Protein AF-A0A3D2FLG4-F1 (afdb_monomer)

Secondary structure (DSSP, 8-state):
-EEEEEEEEEEEEE-TTSS-TTPEEEEEEEEEE-----TTPPPPPSSTTHHHHHHHHHT--

Foldseek 3Di:
DDKDKDKDWDPVDADPVDPDRPHTDIDIDMDDDDDDDDVPDDDDDPDDPCVVVVCVVVPPD

pLDDT: mean 79.56, std 9.37, range [43.12, 90.38]

Mean predicted aligned error: 8.88 Å

Sequence (61 aa):
MGTSNYHWVDQDRLEWFTENPNDNRQMMVQIWYPGEKIKKAKRSSYLDRLDIRAETIGVCR

Structure (mmCIF, N/CA/C/O backbone):
data_AF-A0A3D2FLG4-F1
#
_entry.id   AF-A0A3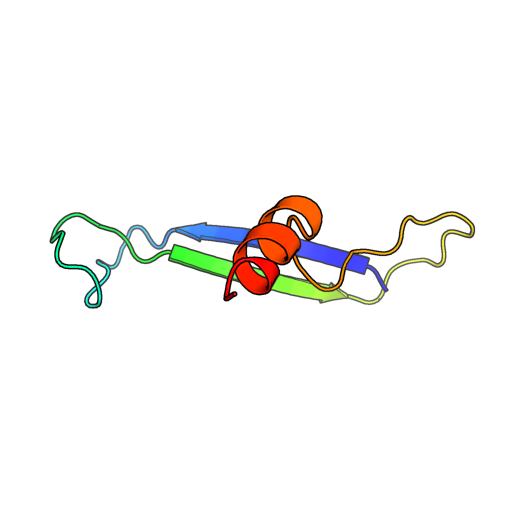D2FLG4-F1
#
loop_
_atom_site.group_PDB
_atom_site.id
_atom_site.type_symbol
_atom_site.label_atom_id
_atom_site.label_alt_id
_atom_site.label_comp_id
_atom_site.label_asym_id
_atom_site.label_entity_id
_atom_site.label_seq_id
_atom_site.pdbx_PDB_ins_code
_atom_site.Cartn_x
_atom_site.Cartn_y
_atom_site.Cartn_z
_atom_site.occupancy
_atom_site.B_iso_or_equiv
_atom_site.auth_seq_id
_atom_site.auth_comp_id
_atom_site.auth_asym_id
_atom_site.auth_atom_id
_atom_site.pdbx_PDB_model_num
ATOM 1 N N . MET A 1 1 ? 10.358 4.749 -16.819 1.00 72.56 1 MET A N 1
ATOM 2 C CA . MET A 1 1 ? 9.410 5.026 -15.722 1.00 72.56 1 MET A CA 1
ATOM 3 C C . MET A 1 1 ? 9.561 3.906 -14.717 1.00 72.56 1 MET A C 1
ATOM 5 O O . MET A 1 1 ? 9.427 2.753 -15.114 1.00 72.56 1 MET A O 1
ATOM 9 N N . GLY A 1 2 ? 9.944 4.235 -13.489 1.00 79.69 2 GLY A N 1
ATOM 10 C CA . GLY A 1 2 ? 9.952 3.305 -12.364 1.00 79.69 2 GLY A CA 1
ATOM 11 C C . GLY A 1 2 ? 8.610 3.351 -11.637 1.00 79.69 2 GLY A C 1
ATOM 12 O O . GLY A 1 2 ? 7.904 4.359 -11.704 1.00 79.69 2 GLY A O 1
ATOM 13 N N . THR A 1 3 ? 8.258 2.257 -10.969 1.00 82.62 3 THR A N 1
ATOM 14 C CA . THR A 1 3 ? 7.091 2.182 -10.089 1.00 82.62 3 THR A CA 1
ATOM 15 C C . THR A 1 3 ? 7.491 1.504 -8.795 1.00 82.62 3 THR A C 1
ATOM 17 O O . THR A 1 3 ? 8.181 0.486 -8.839 1.00 82.62 3 THR A O 1
ATOM 20 N N . SER A 1 4 ? 6.996 2.032 -7.680 1.00 83.62 4 SER A N 1
ATOM 21 C CA . SER A 1 4 ? 7.111 1.405 -6.365 1.00 83.62 4 SER A CA 1
ATOM 22 C C . SER A 1 4 ? 5.743 1.369 -5.694 1.00 83.62 4 SER A C 1
ATOM 24 O O . SER A 1 4 ? 5.003 2.352 -5.749 1.00 83.62 4 SER A O 1
ATOM 26 N N . ASN A 1 5 ? 5.419 0.234 -5.076 1.00 86.38 5 ASN A N 1
ATOM 27 C CA . ASN A 1 5 ? 4.205 0.046 -4.288 1.00 86.38 5 ASN A CA 1
ATOM 28 C C . ASN A 1 5 ? 4.568 0.071 -2.806 1.00 86.38 5 ASN A C 1
ATOM 30 O O . ASN A 1 5 ? 5.517 -0.599 -2.398 1.00 86.38 5 ASN A O 1
ATOM 34 N N . TYR A 1 6 ? 3.796 0.805 -2.015 1.00 87.56 6 TYR A N 1
ATOM 35 C CA . TYR A 1 6 ? 3.971 0.911 -0.576 1.00 87.56 6 TYR A CA 1
ATOM 36 C C . TYR A 1 6 ? 2.677 0.547 0.142 1.00 87.56 6 TYR A C 1
ATOM 38 O O . TYR A 1 6 ? 1.585 0.912 -0.297 1.00 87.56 6 TYR A O 1
ATOM 46 N N . HIS A 1 7 ? 2.831 -0.159 1.259 1.00 90.31 7 HIS A N 1
ATOM 47 C CA . HIS A 1 7 ? 1.773 -0.421 2.225 1.00 90.31 7 HIS A CA 1
ATOM 48 C C . HIS A 1 7 ? 2.067 0.414 3.463 1.00 90.31 7 HIS A C 1
ATOM 50 O O . HIS A 1 7 ? 3.098 0.232 4.109 1.00 90.31 7 HIS A O 1
ATOM 56 N N . TRP A 1 8 ? 1.196 1.375 3.743 1.00 90.38 8 TRP A N 1
ATOM 57 C CA . TRP A 1 8 ? 1.298 2.240 4.909 1.00 90.38 8 TRP A CA 1
ATOM 58 C C . TRP A 1 8 ? 0.201 1.894 5.900 1.00 90.38 8 TRP A C 1
ATOM 60 O O . TRP A 1 8 ? -0.950 1.688 5.517 1.00 90.38 8 TRP A O 1
ATOM 70 N N . VAL A 1 9 ? 0.575 1.864 7.174 1.00 87.19 9 VAL A N 1
ATOM 71 C CA . VAL A 1 9 ? -0.342 1.700 8.298 1.00 87.19 9 VAL A CA 1
ATOM 72 C C . VAL A 1 9 ? -0.223 2.959 9.140 1.00 87.19 9 VAL A C 1
ATOM 74 O O . VAL A 1 9 ? 0.855 3.270 9.644 1.00 87.19 9 VAL A O 1
ATOM 77 N N . ASP A 1 10 ? -1.315 3.706 9.235 1.00 85.88 10 ASP A N 1
ATOM 78 C CA . ASP A 1 10 ? -1.419 4.870 10.104 1.00 85.88 10 ASP A CA 1
ATOM 79 C C . ASP A 1 10 ? -1.676 4.369 11.528 1.00 85.88 10 ASP A C 1
ATOM 81 O O . ASP A 1 10 ? -2.718 3.782 11.805 1.00 85.88 10 ASP A O 1
ATOM 85 N N . GLN A 1 11 ? -0.688 4.519 12.412 1.00 84.44 11 GLN A N 1
ATOM 86 C CA . GLN A 1 11 ? -0.792 4.042 13.794 1.00 84.44 11 GLN A CA 1
ATOM 87 C C . GLN A 1 11 ? -1.552 5.005 14.710 1.00 84.44 11 GLN A C 1
ATOM 89 O O . GLN A 1 11 ? -1.983 4.594 15.784 1.00 84.44 11 GLN A O 1
ATOM 94 N N . ASP A 1 12 ? -1.737 6.253 14.281 1.00 84.94 12 ASP A N 1
ATOM 95 C CA . ASP A 1 12 ? -2.337 7.309 15.094 1.00 84.94 12 ASP A CA 1
ATOM 96 C C . ASP A 1 12 ? -3.863 7.351 14.938 1.00 84.94 12 ASP A C 1
ATOM 98 O O . ASP A 1 12 ? -4.561 7.957 15.755 1.00 84.94 12 ASP A O 1
ATOM 102 N N . ARG A 1 13 ? -4.402 6.734 13.876 1.00 85.56 13 ARG A N 1
ATOM 103 C CA . ARG A 1 13 ? -5.827 6.796 13.532 1.00 85.56 13 ARG A CA 1
ATOM 104 C C . ARG A 1 13 ? -6.441 5.423 13.278 1.00 85.56 13 ARG A C 1
ATOM 106 O O . ARG A 1 13 ? -5.961 4.638 12.460 1.00 85.56 13 ARG A O 1
ATOM 113 N N . LEU A 1 14 ? -7.585 5.209 13.921 1.00 84.56 14 LEU A N 1
ATOM 114 C CA . LEU A 1 14 ? -8.424 4.027 13.742 1.00 84.56 14 LEU A CA 1
ATOM 115 C C . LEU A 1 14 ? -9.207 4.077 12.420 1.00 84.56 14 LEU A C 1
ATOM 117 O O . LEU A 1 14 ? -9.568 5.152 11.927 1.00 84.56 14 LEU A O 1
ATOM 121 N N . GLU A 1 15 ? -9.480 2.903 11.853 1.00 82.94 15 GLU A N 1
ATOM 122 C CA . GLU A 1 15 ? -10.291 2.735 10.648 1.00 82.94 15 GLU A CA 1
ATOM 123 C C . GLU A 1 15 ? -11.787 2.746 10.991 1.00 82.94 15 GLU A C 1
ATOM 125 O O . GLU A 1 15 ? -12.358 1.778 11.477 1.00 82.94 15 GLU A O 1
ATOM 130 N N . TRP A 1 16 ? -12.442 3.864 10.706 1.00 79.94 16 TRP A N 1
ATOM 131 C CA . TRP A 1 16 ? -13.876 4.071 10.913 1.00 79.94 16 TRP A CA 1
ATOM 132 C C . TRP A 1 16 ? -14.808 3.270 9.984 1.00 79.94 16 TRP A C 1
ATOM 134 O O . TRP A 1 16 ? -15.999 3.187 10.276 1.00 79.94 16 TRP A O 1
ATOM 144 N N . PHE A 1 17 ? -14.314 2.701 8.873 1.00 81.38 17 PHE A N 1
ATOM 145 C CA . PHE A 1 17 ? -15.133 1.892 7.954 1.00 81.38 17 PHE A CA 1
ATOM 146 C C . PHE A 1 17 ? -15.203 0.403 8.332 1.00 81.38 17 PHE A C 1
ATOM 148 O O . PHE A 1 17 ? -15.929 -0.359 7.695 1.00 81.38 17 PHE A O 1
ATOM 155 N N . THR A 1 18 ? -14.461 -0.035 9.350 1.00 81.88 18 THR A N 1
ATOM 156 C CA . THR A 1 18 ? -14.492 -1.428 9.800 1.00 81.88 18 THR A CA 1
ATOM 157 C C . THR A 1 18 ? -15.301 -1.571 11.088 1.00 81.88 18 THR A C 1
ATOM 159 O O . THR A 1 18 ? -15.403 -0.643 11.887 1.00 81.88 18 THR A O 1
ATOM 162 N N . GLU A 1 19 ? -15.868 -2.755 11.318 1.00 82.75 19 GLU A N 1
ATOM 163 C CA . GLU A 1 19 ? -16.601 -3.061 12.556 1.00 82.75 19 GLU A CA 1
ATOM 164 C C . GLU A 1 19 ? -15.659 -3.286 13.752 1.00 82.75 19 GLU A C 1
ATOM 166 O O . GLU A 1 19 ? -16.085 -3.222 14.904 1.00 82.75 19 GLU A O 1
ATOM 171 N N . ASN A 1 20 ? -14.375 -3.552 13.491 1.00 83.88 20 ASN A N 1
ATOM 172 C CA . ASN A 1 20 ? -13.356 -3.753 14.513 1.00 83.88 20 ASN A CA 1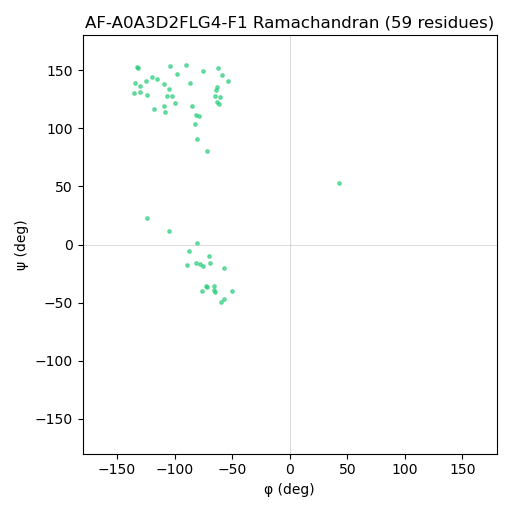
ATOM 173 C C . ASN A 1 20 ? -12.822 -2.408 15.058 1.00 83.88 20 ASN A C 1
ATOM 175 O O . ASN A 1 20 ? -12.060 -1.729 14.369 1.0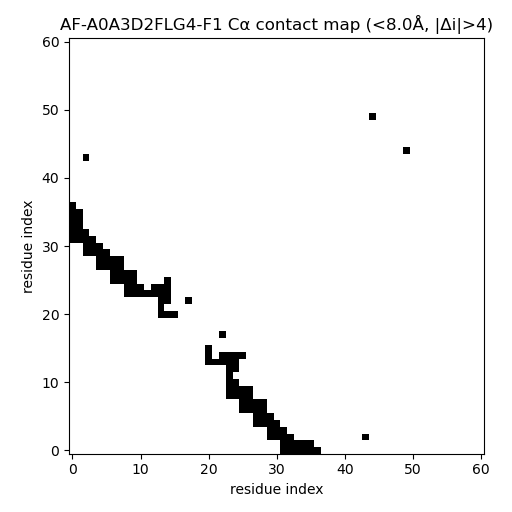0 83.88 20 ASN A O 1
ATOM 179 N N . PRO A 1 21 ? -13.109 -2.050 16.322 1.00 76.25 21 PRO A N 1
ATOM 180 C CA . PRO A 1 21 ? -12.685 -0.775 16.901 1.00 76.25 21 PRO A CA 1
ATOM 181 C C . PRO A 1 21 ? -11.171 -0.665 17.147 1.00 76.25 21 PRO A C 1
ATOM 183 O O . PRO A 1 21 ? -10.700 0.419 17.471 1.00 76.25 21 PRO A O 1
ATOM 186 N N . ASN A 1 22 ? -10.414 -1.759 17.010 1.00 80.81 22 ASN A N 1
ATOM 187 C CA . ASN A 1 22 ? -8.958 -1.791 17.180 1.00 80.81 22 ASN A CA 1
ATOM 188 C C . ASN A 1 22 ? -8.197 -1.878 15.846 1.00 80.81 22 ASN A C 1
ATOM 190 O O . ASN A 1 22 ? -7.009 -2.201 15.849 1.00 80.81 22 ASN A O 1
ATOM 194 N N . ASP A 1 23 ? -8.869 -1.678 14.709 1.00 84.31 23 ASP A N 1
ATOM 195 C CA . ASP A 1 23 ? -8.194 -1.677 13.413 1.00 84.31 23 ASP A CA 1
ATOM 196 C C . ASP A 1 23 ? -7.644 -0.292 13.083 1.00 84.31 23 ASP A C 1
ATOM 198 O O . ASP A 1 23 ? -8.295 0.737 13.284 1.00 84.31 23 ASP A O 1
ATOM 202 N N . ASN A 1 24 ? -6.439 -0.283 12.534 1.00 87.12 24 ASN A N 1
ATOM 203 C CA . ASN A 1 24 ? -5.739 0.930 12.159 1.00 87.12 24 ASN A CA 1
ATOM 204 C C . ASN A 1 24 ? -5.929 1.184 10.671 1.00 87.12 24 ASN A C 1
ATOM 206 O O . ASN A 1 24 ? -5.977 0.254 9.865 1.00 87.12 24 ASN A O 1
ATOM 210 N N . ARG A 1 25 ? -5.980 2.454 10.276 1.00 88.00 25 ARG A N 1
ATOM 211 C CA . ARG A 1 25 ? -6.169 2.804 8.869 1.00 88.00 25 ARG A CA 1
ATOM 212 C C . ARG A 1 25 ? -4.978 2.355 8.023 1.00 88.00 25 ARG A C 1
ATOM 214 O O . ARG A 1 25 ? -3.831 2.721 8.285 1.00 88.00 25 ARG A O 1
ATOM 221 N N . GLN A 1 26 ? -5.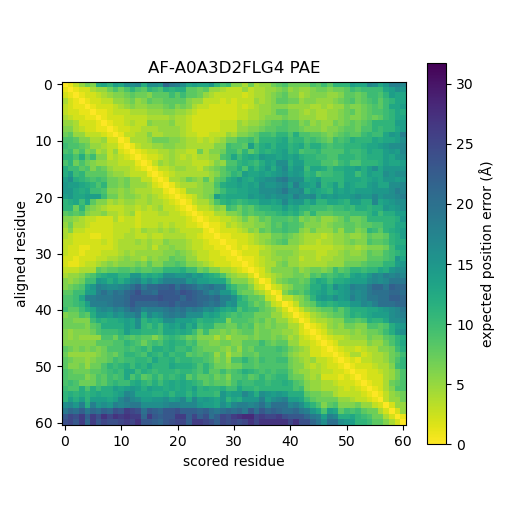258 1.626 6.946 1.00 89.75 26 GLN A N 1
ATOM 222 C CA . GLN A 1 26 ? -4.240 1.130 6.018 1.00 89.75 26 GLN A CA 1
ATOM 223 C C . GLN A 1 26 ? -4.411 1.755 4.635 1.00 89.75 26 GLN A C 1
ATOM 225 O O . GLN A 1 26 ? -5.524 1.964 4.156 1.00 89.75 26 GLN A O 1
ATOM 230 N N . MET A 1 27 ? -3.299 2.061 3.970 1.00 88.25 27 MET A N 1
ATOM 231 C CA . MET A 1 27 ? -3.287 2.679 2.646 1.00 88.25 27 MET A CA 1
ATOM 232 C C . MET A 1 27 ? -2.276 1.983 1.739 1.00 88.25 27 MET A C 1
ATOM 234 O O . MET A 1 27 ? -1.115 1.795 2.098 1.00 88.25 27 MET A O 1
ATOM 238 N N . MET A 1 28 ? -2.723 1.628 0.536 1.00 89.50 28 MET A N 1
ATOM 239 C CA . MET A 1 28 ? -1.866 1.136 -0.540 1.00 89.50 28 MET A CA 1
ATOM 240 C C . MET A 1 28 ? -1.593 2.279 -1.511 1.00 89.50 28 MET A C 1
ATOM 242 O O . MET A 1 28 ? -2.529 2.852 -2.067 1.00 89.50 28 MET A O 1
ATOM 246 N N . VAL A 1 29 ? -0.320 2.609 -1.726 1.00 89.25 29 VAL A N 1
ATOM 247 C CA . VAL A 1 29 ? 0.092 3.715 -2.599 1.00 89.25 29 VAL A CA 1
ATOM 248 C C . VAL A 1 29 ? 1.034 3.196 -3.676 1.00 89.25 29 VAL A C 1
ATOM 250 O O . VAL A 1 29 ? 2.038 2.553 -3.375 1.00 89.25 29 VAL A O 1
ATOM 253 N N . GLN A 1 30 ? 0.732 3.506 -4.937 1.00 88.81 30 GLN A N 1
ATOM 254 C CA . GLN A 1 30 ? 1.608 3.240 -6.074 1.00 88.81 30 GLN A CA 1
ATOM 255 C C . GLN A 1 30 ? 2.163 4.561 -6.605 1.00 88.81 30 GLN A C 1
ATOM 257 O O . GLN A 1 30 ? 1.410 5.436 -7.027 1.00 88.81 30 GLN A O 1
ATOM 262 N N . ILE A 1 31 ? 3.487 4.704 -6.580 1.00 87.56 31 ILE A N 1
ATOM 263 C CA . ILE A 1 31 ? 4.180 5.912 -7.036 1.00 87.56 31 ILE A CA 1
ATOM 264 C C . ILE A 1 31 ? 4.862 5.609 -8.367 1.00 87.56 31 ILE A C 1
ATOM 266 O O . ILE A 1 31 ? 5.621 4.642 -8.478 1.00 87.56 31 ILE A O 1
ATOM 270 N N . TRP A 1 32 ? 4.614 6.450 -9.372 1.00 87.31 32 TRP A N 1
ATOM 271 C CA . TRP A 1 32 ? 5.336 6.448 -10.645 1.00 87.31 32 TRP A CA 1
ATOM 272 C C . TRP A 1 32 ? 6.355 7.580 -10.654 1.00 87.31 32 TRP A C 1
ATOM 274 O O . TRP A 1 32 ? 6.006 8.734 -10.418 1.00 87.31 32 TRP A O 1
ATOM 284 N N . TYR A 1 33 ? 7.610 7.261 -10.957 1.00 86.12 33 TYR A N 1
ATOM 285 C CA . TYR A 1 33 ? 8.688 8.244 -11.020 1.00 86.12 33 TYR A CA 1
ATOM 286 C C . TYR A 1 33 ? 9.510 8.085 -12.309 1.00 86.12 33 TYR A C 1
ATOM 288 O O . TYR A 1 33 ? 9.582 6.988 -12.889 1.00 86.12 33 TYR A O 1
ATOM 296 N N . PRO A 1 34 ? 10.128 9.168 -12.815 1.00 83.81 34 PRO A N 1
ATOM 297 C CA . PRO A 1 34 ? 11.064 9.066 -13.925 1.00 83.81 34 PRO A CA 1
ATOM 298 C C . PRO A 1 34 ? 12.244 8.190 -13.490 1.00 83.81 34 PRO A C 1
ATOM 300 O O . PRO A 1 34 ? 12.920 8.469 -12.51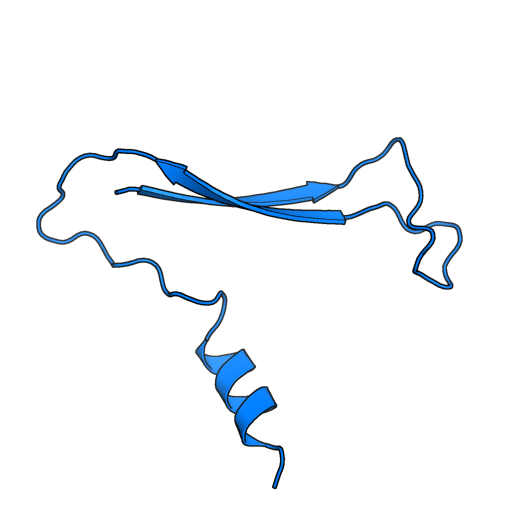0 1.00 83.81 34 PRO A O 1
ATOM 303 N N . GLY A 1 35 ? 12.458 7.091 -14.207 1.00 78.38 35 GLY A N 1
ATOM 304 C CA . GLY A 1 35 ? 13.502 6.110 -13.916 1.00 78.38 35 GLY A CA 1
ATOM 305 C C . GLY A 1 35 ? 14.259 5.756 -15.186 1.00 78.38 35 GLY A C 1
ATOM 306 O O . GLY A 1 35 ? 13.690 5.847 -16.284 1.00 78.38 35 GLY A O 1
ATOM 307 N N . GLU A 1 36 ? 15.521 5.362 -15.031 1.00 77.62 36 GLU A N 1
ATOM 308 C CA . GLU A 1 36 ? 16.431 5.071 -16.137 1.00 77.62 36 GLU A CA 1
ATOM 309 C C . GLU A 1 36 ? 15.908 3.959 -17.059 1.00 77.62 36 GLU A C 1
ATOM 311 O O . GLU A 1 36 ? 15.231 3.011 -16.648 1.00 77.62 36 GLU A O 1
ATOM 316 N N . LYS A 1 37 ? 16.203 4.087 -18.357 1.00 68.81 37 LYS A N 1
ATOM 317 C CA . L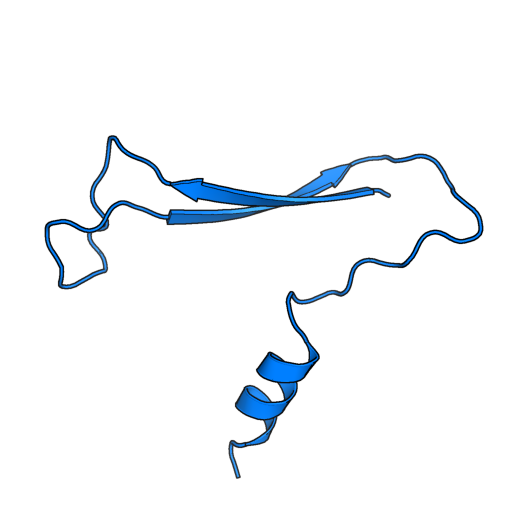YS A 1 37 ? 15.745 3.147 -19.387 1.00 68.81 37 LYS A CA 1
ATOM 318 C C . LYS A 1 37 ? 16.637 1.903 -19.403 1.00 68.81 37 LYS A C 1
ATOM 320 O O . LYS A 1 37 ? 17.607 1.834 -20.150 1.00 68.81 37 LYS A O 1
ATOM 325 N N . ILE A 1 38 ? 16.270 0.888 -18.628 1.00 74.88 38 ILE A N 1
ATOM 326 C CA . ILE A 1 38 ? 16.935 -0.421 -18.656 1.00 74.88 38 ILE A CA 1
ATOM 327 C C . ILE A 1 38 ? 16.312 -1.270 -19.778 1.00 74.88 38 ILE A C 1
ATOM 329 O O . ILE A 1 38 ? 15.118 -1.571 -19.749 1.00 74.88 38 ILE A O 1
ATOM 333 N N . LYS A 1 39 ? 17.115 -1.684 -20.773 1.00 64.69 39 LYS A N 1
ATOM 334 C CA . LYS A 1 39 ? 16.662 -2.395 -21.996 1.00 64.69 39 LYS A CA 1
ATOM 335 C C . LYS A 1 39 ? 15.884 -3.701 -21.743 1.00 64.69 39 LYS A C 1
ATOM 337 O O . LYS A 1 39 ? 15.167 -4.150 -22.630 1.00 64.69 39 LYS A O 1
ATOM 342 N N . LYS A 1 40 ? 16.024 -4.310 -20.560 1.00 67.50 40 LYS A N 1
ATOM 343 C CA . LYS A 1 40 ? 15.340 -5.550 -20.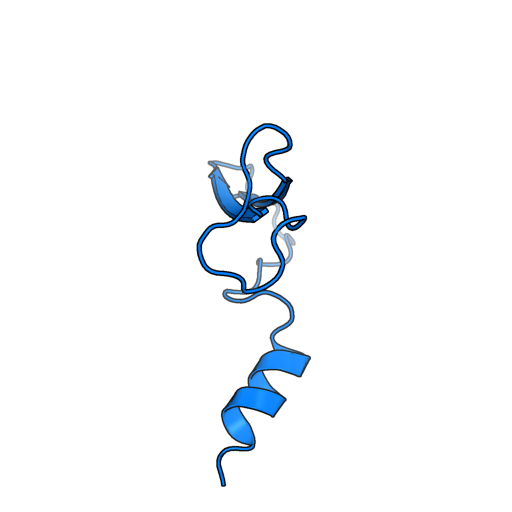145 1.00 67.50 40 LYS A CA 1
ATOM 344 C C . LYS A 1 40 ? 14.543 -5.393 -18.841 1.00 67.50 40 LYS A C 1
ATOM 346 O O . LYS A 1 40 ? 14.318 -6.378 -18.145 1.00 67.50 40 LYS A O 1
ATOM 351 N N . ALA A 1 41 ? 14.142 -4.174 -18.472 1.00 70.00 41 ALA A N 1
ATOM 352 C CA . ALA A 1 41 ? 13.306 -3.989 -17.287 1.00 70.00 41 ALA A CA 1
ATOM 353 C C . ALA A 1 41 ? 11.979 -4.745 -17.437 1.00 70.00 41 ALA A C 1
ATOM 355 O O . ALA A 1 41 ? 11.252 -4.564 -18.418 1.00 70.00 41 ALA A O 1
ATOM 356 N N . LYS A 1 42 ? 11.655 -5.575 -16.441 1.00 71.81 42 LYS A N 1
ATOM 357 C CA . LYS A 1 42 ? 10.340 -6.206 -16.327 1.00 71.81 42 LYS A CA 1
ATOM 358 C C . LYS A 1 42 ? 9.303 -5.097 -16.146 1.00 71.81 42 LYS A C 1
ATOM 360 O O . LYS A 1 42 ? 9.424 -4.281 -15.234 1.00 71.81 42 LYS A O 1
ATOM 365 N N . ARG A 1 43 ? 8.308 -5.036 -17.035 1.00 73.25 43 ARG A N 1
ATOM 366 C CA . ARG A 1 43 ? 7.202 -4.078 -16.895 1.00 73.25 43 ARG A CA 1
ATOM 367 C C . ARG A 1 43 ? 6.422 -4.422 -15.632 1.00 73.25 43 ARG A C 1
ATOM 369 O O . ARG A 1 43 ? 6.096 -5.589 -15.418 1.00 73.25 43 ARG A O 1
ATOM 376 N N . SER A 1 44 ? 6.126 -3.410 -14.819 1.00 71.25 44 SER A N 1
ATOM 377 C CA . SER A 1 44 ? 5.165 -3.588 -13.736 1.00 71.25 44 SER A CA 1
ATOM 378 C C . SER A 1 44 ? 3.808 -3.919 -14.342 1.00 71.25 44 SER A C 1
ATOM 380 O O . SER A 1 44 ? 3.389 -3.291 -15.315 1.00 71.25 44 SER A O 1
ATOM 382 N N . SER A 1 45 ? 3.141 -4.906 -13.757 1.00 77.38 45 SER A N 1
ATOM 383 C CA . SER A 1 45 ? 1.749 -5.214 -14.059 1.00 77.38 45 SER A CA 1
ATOM 384 C C . SER A 1 45 ? 0.849 -4.025 -13.700 1.00 77.38 45 SER A C 1
ATOM 386 O O . SER A 1 45 ? 1.181 -3.257 -12.793 1.00 77.38 45 SER A O 1
ATOM 388 N N . TYR A 1 46 ? -0.279 -3.884 -14.407 1.00 76.81 46 TYR A N 1
ATOM 389 C CA . TYR A 1 46 ? -1.299 -2.874 -14.106 1.00 76.81 46 TYR A CA 1
ATOM 390 C C . TYR A 1 46 ? -1.971 -3.126 -12.750 1.00 76.81 46 TYR A C 1
ATOM 392 O O . TYR A 1 46 ? -2.249 -2.184 -12.018 1.00 76.81 46 TYR A O 1
ATOM 400 N N . LEU A 1 47 ? -2.174 -4.396 -12.391 1.00 78.75 47 LEU A N 1
ATOM 401 C CA . LEU A 1 47 ? -2.677 -4.796 -11.080 1.00 78.75 47 LEU A CA 1
ATOM 402 C C . LEU A 1 47 ? -1.662 -5.687 -10.364 1.00 78.75 47 LEU A C 1
ATOM 404 O O . LEU A 1 47 ? -0.989 -6.523 -10.976 1.00 78.75 47 LEU A O 1
ATOM 408 N N . ASP A 1 48 ? -1.585 -5.517 -9.048 1.00 78.44 48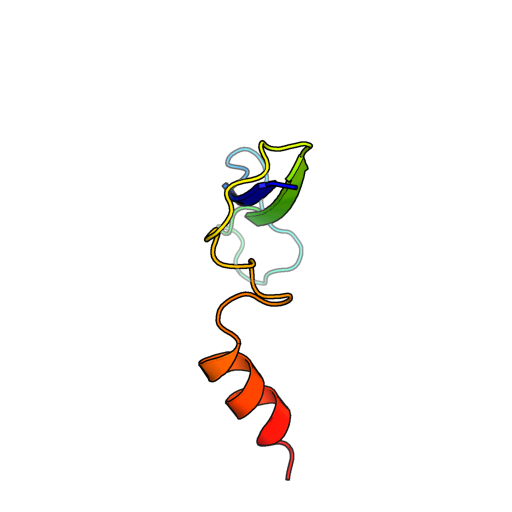 ASP A N 1
ATOM 409 C CA . ASP A 1 48 ? -0.972 -6.478 -8.130 1.00 78.44 48 ASP A CA 1
ATOM 410 C C . ASP A 1 48 ? -1.600 -7.865 -8.322 1.00 78.44 48 ASP A C 1
ATOM 412 O O . ASP A 1 48 ? -2.812 -7.970 -8.508 1.00 78.44 48 ASP A O 1
ATOM 416 N N . ARG A 1 49 ? -0.768 -8.914 -8.260 1.00 80.56 49 ARG A N 1
ATOM 417 C CA . ARG A 1 49 ? -1.194 -10.327 -8.237 1.00 80.56 49 ARG A CA 1
ATOM 418 C C . ARG A 1 49 ? -2.324 -10.640 -9.225 1.00 80.56 49 ARG A C 1
ATOM 420 O O . ARG A 1 49 ? -3.357 -11.193 -8.847 1.00 80.56 49 ARG A O 1
ATOM 427 N N . LEU A 1 50 ? -2.111 -10.273 -10.492 1.00 81.50 50 LEU A N 1
ATOM 428 C CA . LEU A 1 50 ? -3.083 -10.480 -11.569 1.00 81.50 50 LEU A CA 1
ATOM 429 C C . LEU A 1 50 ? -3.600 -11.916 -11.629 1.00 81.50 50 LEU A C 1
ATOM 431 O O . LEU A 1 50 ? -4.794 -12.087 -11.821 1.00 81.50 50 LEU A O 1
ATOM 435 N N . ASP A 1 51 ? -2.739 -12.913 -11.422 1.00 82.31 51 ASP A N 1
ATOM 436 C CA . ASP A 1 51 ? -3.104 -14.329 -11.555 1.00 82.31 51 ASP A CA 1
ATOM 437 C C . ASP A 1 51 ? -4.278 -14.707 -10.632 1.00 82.31 51 ASP A C 1
ATOM 439 O O . ASP A 1 51 ? -5.271 -15.270 -11.080 1.00 82.31 51 ASP A O 1
ATOM 443 N N . ILE A 1 52 ? -4.214 -14.293 -9.363 1.00 82.44 52 ILE A N 1
ATOM 444 C CA . ILE A 1 52 ? -5.232 -14.599 -8.343 1.00 82.44 52 ILE A CA 1
ATOM 445 C C . ILE A 1 52 ? -6.487 -13.735 -8.546 1.00 82.44 52 ILE A C 1
ATOM 447 O O . ILE A 1 52 ? -7.626 -14.184 -8.395 1.00 82.44 52 ILE A O 1
ATOM 451 N N . ARG A 1 53 ? -6.287 -12.456 -8.890 1.00 79.12 53 ARG A N 1
ATOM 452 C CA . ARG A 1 53 ? -7.395 -11.507 -9.066 1.00 79.12 53 ARG A CA 1
ATOM 453 C C . ARG A 1 53 ? -8.201 -11.793 -10.331 1.00 79.12 53 ARG A C 1
ATOM 455 O O . ARG A 1 53 ? -9.416 -11.631 -10.310 1.00 79.12 53 ARG A O 1
ATOM 462 N N . ALA A 1 54 ? -7.548 -12.217 -11.410 1.00 81.50 54 ALA A N 1
ATOM 463 C CA . ALA A 1 54 ? -8.203 -12.580 -12.662 1.00 81.50 54 ALA A CA 1
ATOM 464 C C . ALA A 1 54 ? -9.109 -13.800 -12.482 1.00 81.50 54 ALA A C 1
ATOM 466 O O . ALA A 1 54 ? -10.229 -13.795 -12.984 1.00 81.50 54 ALA A O 1
ATOM 467 N N . GLU A 1 55 ? -8.660 -14.794 -11.713 1.00 80.88 55 GLU A N 1
ATOM 468 C CA . GLU A 1 55 ? -9.483 -15.944 -11.341 1.00 80.88 55 GLU A CA 1
ATOM 469 C C . GLU A 1 55 ? -10.726 -15.491 -10.565 1.00 80.88 55 GLU A C 1
ATOM 471 O O . GLU A 1 55 ? -11.846 -15.793 -10.958 1.00 80.88 55 GLU A O 1
ATOM 476 N N . THR A 1 56 ? -10.559 -14.655 -9.537 1.00 76.50 56 THR A N 1
ATOM 477 C CA . THR A 1 56 ? -11.687 -14.218 -8.692 1.00 76.50 56 THR A CA 1
ATOM 478 C C . THR A 1 56 ? -12.702 -13.353 -9.455 1.00 76.50 56 THR A C 1
ATOM 480 O O . THR A 1 56 ? -13.906 -13.500 -9.264 1.00 76.50 56 THR A O 1
ATOM 483 N N . ILE A 1 57 ? -12.241 -12.464 -10.344 1.00 76.56 57 ILE A N 1
ATOM 484 C CA . ILE A 1 57 ? -13.119 -11.617 -11.172 1.00 76.56 57 ILE A CA 1
ATOM 485 C C . ILE A 1 57 ? -13.811 -12.446 -12.268 1.00 76.56 57 ILE A C 1
ATOM 487 O O . ILE A 1 57 ? -14.969 -12.194 -12.593 1.00 76.56 57 ILE A O 1
ATOM 491 N N . GLY A 1 58 ? -13.118 -13.441 -12.828 1.00 68.69 58 GLY A N 1
ATOM 492 C CA . GLY A 1 58 ? -13.640 -14.318 -13.879 1.00 68.69 58 GLY A CA 1
ATOM 493 C C . GLY A 1 58 ? -14.590 -15.416 -13.389 1.00 68.69 58 GLY A C 1
ATOM 494 O O . GLY A 1 58 ? -15.327 -15.975 -14.196 1.00 68.69 58 GLY A O 1
ATOM 495 N N . VAL A 1 59 ? -14.602 -15.714 -12.086 1.00 60.50 59 VAL A N 1
ATOM 496 C CA . VAL A 1 59 ? -15.461 -16.738 -11.456 1.00 60.50 59 VAL A CA 1
ATOM 497 C C . VAL A 1 59 ? -16.895 -16.244 -11.201 1.00 60.50 59 VAL A C 1
ATOM 499 O O . VAL A 1 59 ? -17.742 -17.012 -10.755 1.00 60.50 59 VAL A O 1
ATOM 502 N N . CYS A 1 60 ? -17.234 -15.005 -11.572 1.00 44.53 60 CYS A N 1
ATOM 503 C CA . CYS A 1 60 ? -18.633 -14.593 -11.694 1.00 44.53 60 CYS A CA 1
ATOM 504 C C . CYS A 1 60 ? -19.257 -15.267 -12.937 1.00 44.53 60 CYS A C 1
ATOM 506 O O . CYS A 1 60 ? -19.315 -14.676 -14.018 1.00 44.53 60 CYS A O 1
ATOM 508 N N . ARG A 1 61 ? -19.654 -16.536 -12.799 1.00 43.12 61 ARG A N 1
ATOM 509 C CA . ARG A 1 61 ? -20.397 -17.317 -13.793 1.00 43.12 61 ARG A CA 1
ATOM 510 C C . ARG A 1 61 ? -21.654 -17.908 -13.178 1.00 43.12 61 ARG A C 1
ATOM 512 O O . ARG A 1 61 ? -21.566 -18.392 -12.031 1.00 43.12 61 ARG A O 1
#

Radius of gyration: 16.76 Å; Cα contacts (8 Å, |Δi|>4): 60; chains: 1; bounding box: 37×26×39 Å

Solvent-accessible surface area (backbone atoms only — n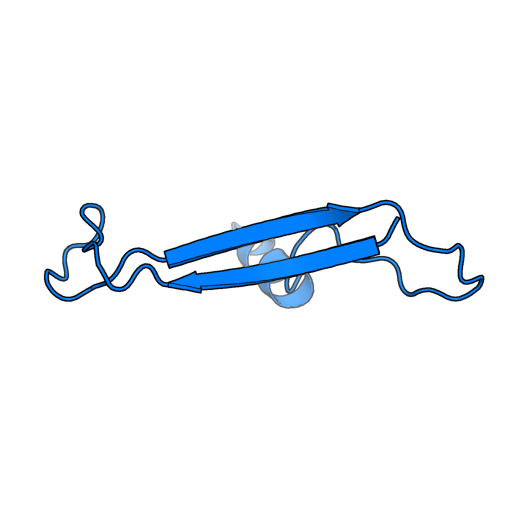ot comparable to full-atom values): 4113 Å² total; per-residue (Å²): 101,40,76,53,78,46,82,45,71,42,87,91,44,66,32,85,91,51,93,51,89,87,40,56,33,71,48,81,47,77,49,78,44,93,40,82,90,56,98,79,63,80,78,80,68,95,53,83,65,48,76,65,50,51,51,63,66,63,62,76,118